Protein AF-A0A960TZ88-F1 (afdb_monomer_lite)

Structure (mmCIF, N/CA/C/O backbone):
data_AF-A0A960TZ88-F1
#
_entry.id   AF-A0A960TZ88-F1
#
loop_
_atom_site.group_PDB
_atom_site.id
_atom_site.type_symbol
_atom_site.label_atom_id
_atom_site.label_alt_id
_atom_site.label_comp_id
_atom_site.label_asym_id
_atom_site.label_entity_id
_atom_site.label_seq_id
_atom_site.pdbx_PDB_ins_code
_atom_site.Cartn_x
_atom_site.Cartn_y
_atom_site.Cartn_z
_atom_site.occupancy
_atom_site.B_iso_or_equiv
_atom_site.auth_seq_id
_atom_site.auth_comp_id
_atom_site.auth_asym_id
_atom_site.auth_atom_id
_atom_site.pdbx_PDB_model_num
ATOM 1 N N . MET A 1 1 ? -10.884 -12.831 7.331 1.00 69.81 1 MET A N 1
ATOM 2 C CA . MET A 1 1 ? -9.761 -11.935 6.971 1.00 69.81 1 MET A CA 1
ATOM 3 C C . MET A 1 1 ? -9.528 -11.911 5.465 1.00 69.81 1 MET A C 1
ATOM 5 O O . MET A 1 1 ? -9.658 -10.844 4.890 1.00 69.81 1 MET A O 1
ATOM 9 N N . ILE A 1 2 ? -9.284 -13.058 4.811 1.00 75.38 2 ILE A N 1
ATOM 10 C CA . ILE A 1 2 ? -9.229 -13.126 3.334 1.00 75.38 2 ILE A CA 1
ATOM 11 C C . ILE A 1 2 ? -10.550 -12.647 2.711 1.00 75.38 2 ILE A C 1
ATOM 13 O O . ILE A 1 2 ? -10.531 -11.760 1.874 1.00 75.38 2 ILE A O 1
ATOM 17 N N . GLU A 1 3 ? -11.694 -13.107 3.222 1.00 81.25 3 GLU A N 1
ATOM 18 C CA . GLU A 1 3 ? -13.019 -12.670 2.741 1.00 81.25 3 GLU A CA 1
ATOM 19 C C . GLU A 1 3 ? -13.270 -11.157 2.925 1.00 81.25 3 GLU A C 1
ATOM 21 O O . GLU A 1 3 ? -13.887 -10.511 2.084 1.00 81.25 3 GLU A O 1
ATOM 26 N N . GLN A 1 4 ? -12.753 -10.559 4.008 1.00 83.00 4 GLN A N 1
ATOM 27 C CA . GLN A 1 4 ? -12.843 -9.109 4.240 1.00 83.00 4 GLN A CA 1
ATOM 28 C C . GLN A 1 4 ? -11.967 -8.338 3.250 1.00 83.00 4 GLN A C 1
ATOM 30 O O . GLN A 1 4 ? -12.378 -7.301 2.737 1.00 83.00 4 GLN A O 1
ATOM 35 N N . LEU A 1 5 ? -10.770 -8.858 2.967 1.00 86.81 5 LEU A N 1
ATOM 36 C CA . LEU A 1 5 ? -9.877 -8.288 1.968 1.00 86.81 5 LEU A CA 1
ATOM 37 C C . LEU A 1 5 ? -10.494 -8.376 0.564 1.00 86.81 5 LEU A C 1
ATOM 39 O O . LEU A 1 5 ? -10.455 -7.391 -0.162 1.00 86.81 5 LEU A O 1
ATOM 43 N N . GLU A 1 6 ? -11.114 -9.499 0.196 1.00 90.88 6 GLU A N 1
ATOM 44 C CA . GLU A 1 6 ? -11.813 -9.651 -1.088 1.00 90.88 6 GLU A CA 1
ATOM 45 C C . GLU A 1 6 ? -12.968 -8.653 -1.244 1.00 90.88 6 GLU A C 1
ATOM 47 O O . GLU A 1 6 ? -13.103 -8.028 -2.299 1.00 90.88 6 GLU A O 1
ATOM 52 N N . ALA A 1 7 ? -13.773 -8.452 -0.197 1.00 91.44 7 ALA A N 1
ATOM 53 C CA . ALA A 1 7 ? -14.831 -7.444 -0.202 1.00 91.44 7 ALA A CA 1
ATOM 54 C C . ALA A 1 7 ? -14.267 -6.029 -0.425 1.00 91.44 7 ALA A C 1
ATOM 56 O O . ALA A 1 7 ? -14.717 -5.322 -1.327 1.00 91.44 7 ALA A O 1
ATOM 57 N N . ILE A 1 8 ? -13.220 -5.660 0.321 1.00 91.81 8 ILE A N 1
ATOM 58 C CA . ILE A 1 8 ? -12.562 -4.349 0.220 1.00 91.81 8 ILE A CA 1
ATOM 59 C C . ILE A 1 8 ? -11.904 -4.147 -1.154 1.00 91.81 8 ILE A C 1
ATOM 61 O O . ILE A 1 8 ? -11.981 -3.057 -1.720 1.00 91.81 8 ILE A O 1
ATOM 65 N N . ILE A 1 9 ? -11.294 -5.185 -1.734 1.00 92.31 9 ILE A N 1
ATOM 66 C CA . ILE A 1 9 ? -10.726 -5.131 -3.090 1.00 92.31 9 ILE A CA 1
ATOM 67 C C . ILE A 1 9 ? -11.810 -4.822 -4.122 1.00 92.31 9 ILE A C 1
ATOM 69 O O . ILE A 1 9 ? -11.591 -3.997 -5.011 1.00 92.31 9 ILE A O 1
ATOM 73 N N . ASN A 1 10 ? -12.973 -5.464 -4.015 1.00 92.69 10 ASN A N 1
ATOM 74 C CA . ASN A 1 10 ? -14.070 -5.238 -4.950 1.00 92.69 10 ASN A CA 1
ATOM 75 C C . ASN A 1 10 ? -14.683 -3.841 -4.790 1.00 92.69 10 ASN A C 1
ATOM 77 O O . ASN A 1 10 ? -14.954 -3.180 -5.793 1.00 92.69 10 ASN A O 1
ATOM 81 N N . GLU A 1 11 ? -14.851 -3.374 -3.554 1.00 94.25 11 GLU A N 1
ATOM 82 C CA . GLU A 1 11 ? -15.418 -2.057 -3.245 1.00 94.25 11 GLU A CA 1
ATOM 83 C C . GLU A 1 11 ? -14.482 -0.904 -3.645 1.00 94.25 11 GLU A C 1
ATOM 85 O O . GLU A 1 11 ? -14.910 0.088 -4.237 1.00 94.25 11 GLU A O 1
ATOM 90 N N . HIS A 1 12 ? -13.178 -1.055 -3.401 1.00 94.75 12 HIS A N 1
ATOM 91 C CA . HIS A 1 12 ? -12.178 0.002 -3.570 1.00 94.75 12 HIS A CA 1
ATOM 92 C C . HIS A 1 12 ? -11.135 -0.320 -4.648 1.00 94.75 12 HIS A C 1
ATOM 94 O O . HIS A 1 12 ? -9.975 0.092 -4.562 1.00 94.75 12 HIS A O 1
ATOM 100 N N . ARG A 1 13 ? -11.537 -1.023 -5.715 1.00 95.00 13 ARG A N 1
ATOM 101 C CA . ARG A 1 13 ? -10.637 -1.483 -6.791 1.00 95.00 13 ARG A CA 1
ATOM 102 C C . ARG A 1 13 ? -9.745 -0.378 -7.367 1.00 95.00 13 ARG A C 1
ATOM 104 O O . ARG A 1 13 ? -8.567 -0.606 -7.639 1.00 95.00 13 ARG A O 1
ATOM 111 N N . LYS A 1 14 ? -10.296 0.827 -7.556 1.00 95.62 14 LYS A N 1
ATOM 112 C CA . LYS A 1 14 ? -9.540 1.990 -8.053 1.00 95.62 14 LYS A CA 1
ATOM 113 C C . LYS A 1 14 ? -8.455 2.427 -7.065 1.00 95.62 14 LYS A C 1
ATOM 115 O O . LYS A 1 14 ? -7.349 2.726 -7.501 1.00 95.62 14 LYS A O 1
ATOM 120 N N . SER A 1 15 ? -8.747 2.441 -5.766 1.00 96.56 15 SER A N 1
ATOM 121 C CA . SER A 1 15 ? -7.774 2.797 -4.728 1.00 96.56 15 SER A CA 1
ATOM 122 C C . SER A 1 15 ? -6.619 1.797 -4.680 1.00 96.56 15 SER A C 1
ATOM 124 O O . SER A 1 15 ? -5.468 2.215 -4.633 1.00 96.56 15 SER A O 1
ATOM 126 N N . PHE A 1 16 ? -6.893 0.493 -4.812 1.00 96.25 16 PHE A N 1
ATOM 127 C CA . PHE A 1 16 ? -5.833 -0.522 -4.919 1.00 96.25 16 PHE A CA 1
ATOM 128 C C . PHE A 1 16 ? -4.943 -0.312 -6.140 1.00 96.25 16 PHE A C 1
ATOM 130 O O . PHE A 1 16 ? -3.723 -0.367 -6.026 1.00 96.25 16 PHE A O 1
ATOM 137 N N . PHE A 1 17 ? -5.540 -0.036 -7.302 1.00 95.69 17 PHE A N 1
ATOM 138 C CA . PHE A 1 17 ? -4.768 0.257 -8.508 1.00 95.69 17 PHE A CA 1
ATOM 139 C C . PHE A 1 17 ? -3.830 1.455 -8.309 1.00 95.69 17 PHE A C 1
ATOM 141 O O . PHE A 1 17 ? -2.672 1.397 -8.711 1.00 95.69 17 PHE A O 1
ATOM 148 N N . LEU A 1 18 ? -4.318 2.529 -7.682 1.00 96.88 18 LEU A N 1
ATOM 149 C CA . LEU A 1 18 ? -3.511 3.721 -7.422 1.00 96.88 18 LEU A CA 1
ATOM 150 C C . LEU A 1 18 ? -2.389 3.441 -6.417 1.00 96.88 18 LEU A C 1
ATOM 152 O O . LEU A 1 18 ? -1.254 3.816 -6.686 1.00 96.88 18 LEU A O 1
ATOM 156 N N . LEU A 1 19 ? -2.674 2.705 -5.340 1.00 97.25 19 LEU A N 1
ATOM 157 C CA . LEU A 1 19 ? -1.655 2.283 -4.379 1.00 97.25 19 LEU A CA 1
ATOM 158 C C . LEU A 1 19 ? -0.552 1.460 -5.061 1.00 97.25 19 LEU A C 1
ATOM 160 O O . LEU A 1 19 ? 0.630 1.748 -4.908 1.00 97.25 19 LEU A O 1
ATOM 164 N N . PHE A 1 20 ? -0.919 0.454 -5.857 1.00 96.38 20 PHE A N 1
ATOM 165 C CA . PHE A 1 20 ? 0.051 -0.390 -6.561 1.00 96.38 20 PHE A CA 1
ATOM 166 C C . PHE A 1 20 ? 0.844 0.381 -7.613 1.00 96.38 20 PHE A C 1
ATOM 168 O O . PHE A 1 20 ? 2.047 0.167 -7.754 1.00 96.38 20 PHE A O 1
ATOM 175 N N . ARG A 1 21 ? 0.210 1.329 -8.310 1.00 95.88 21 ARG A N 1
ATOM 176 C CA . ARG A 1 21 ? 0.914 2.256 -9.201 1.00 95.88 21 ARG A CA 1
ATOM 177 C C . ARG A 1 21 ? 1.994 3.030 -8.443 1.00 95.88 21 ARG A C 1
ATOM 179 O O . ARG A 1 21 ? 3.080 3.195 -8.988 1.00 95.88 21 ARG A O 1
ATOM 186 N N . ASP A 1 22 ? 1.723 3.474 -7.219 1.00 96.62 22 ASP A N 1
ATOM 187 C CA . ASP A 1 22 ? 2.694 4.229 -6.424 1.00 96.62 22 ASP A CA 1
ATOM 188 C C . ASP A 1 22 ? 3.890 3.343 -6.007 1.00 96.62 22 ASP A C 1
ATOM 190 O O . ASP A 1 22 ? 5.032 3.793 -6.082 1.00 96.62 22 ASP A O 1
ATOM 194 N N . PHE A 1 23 ? 3.673 2.048 -5.727 1.00 97.50 23 PHE A N 1
ATOM 195 C CA . PHE A 1 23 ? 4.767 1.073 -5.568 1.00 97.50 23 PHE A CA 1
ATOM 196 C C . PHE A 1 23 ? 5.598 0.889 -6.847 1.00 97.50 23 PHE A C 1
ATOM 198 O O . PHE A 1 23 ? 6.827 0.888 -6.782 1.00 97.50 23 PHE A O 1
ATOM 205 N N . HIS A 1 24 ? 4.964 0.768 -8.018 1.00 95.38 24 HIS A N 1
ATOM 206 C CA . HIS A 1 24 ? 5.692 0.684 -9.292 1.00 95.38 24 HIS A CA 1
ATOM 207 C C . HIS A 1 24 ? 6.466 1.974 -9.604 1.00 95.38 24 HIS A C 1
ATOM 209 O O . HIS A 1 24 ? 7.573 1.919 -10.143 1.00 95.38 24 HIS A O 1
ATOM 215 N N . ALA A 1 25 ? 5.918 3.139 -9.243 1.00 95.38 25 ALA A N 1
ATOM 216 C CA . ALA A 1 25 ? 6.520 4.441 -9.517 1.00 95.38 25 ALA A CA 1
ATOM 217 C C . ALA A 1 25 ? 7.865 4.650 -8.806 1.00 95.38 25 ALA A C 1
ATOM 219 O O . ALA A 1 25 ? 8.678 5.451 -9.268 1.00 95.38 25 ALA A O 1
ATOM 220 N N . THR A 1 26 ? 8.150 3.906 -7.732 1.00 94.75 26 THR A N 1
ATOM 221 C CA . THR A 1 26 ? 9.457 3.988 -7.071 1.00 94.75 26 THR A CA 1
ATOM 222 C C . THR A 1 26 ? 10.584 3.371 -7.902 1.00 94.75 26 THR A C 1
ATOM 224 O O . THR A 1 26 ? 11.749 3.574 -7.566 1.00 94.75 26 THR A O 1
ATOM 227 N N . ASN A 1 27 ? 10.263 2.571 -8.930 1.00 93.62 27 ASN A N 1
ATOM 228 C CA . ASN A 1 27 ? 11.219 1.838 -9.765 1.00 93.62 27 ASN A CA 1
ATOM 229 C C . ASN A 1 27 ? 12.220 0.984 -8.948 1.00 93.62 27 ASN A C 1
ATOM 231 O O . ASN A 1 27 ? 13.385 0.830 -9.321 1.00 93.62 27 ASN A O 1
ATOM 235 N N . LYS A 1 28 ? 11.769 0.455 -7.798 1.00 95.62 28 LYS A N 1
ATOM 236 C CA . LYS A 1 28 ? 12.533 -0.450 -6.927 1.00 95.62 28 LYS A CA 1
ATOM 237 C C . LYS A 1 28 ? 11.889 -1.841 -6.986 1.00 95.62 28 LYS A C 1
ATOM 239 O O . LYS A 1 28 ? 10.677 -1.926 -6.818 1.00 95.62 28 LYS A O 1
ATOM 244 N N . PRO A 1 29 ? 12.659 -2.927 -7.171 1.00 96.56 29 PRO A N 1
ATOM 245 C CA . PRO A 1 29 ? 12.107 -4.285 -7.180 1.00 96.56 29 PRO A CA 1
ATOM 246 C C . PRO A 1 29 ? 11.782 -4.821 -5.775 1.00 96.56 29 PRO A C 1
ATOM 248 O O . PRO A 1 29 ? 11.095 -5.836 -5.641 1.00 96.56 29 PRO A O 1
ATOM 251 N N . PHE A 1 30 ? 12.308 -4.177 -4.729 1.00 97.88 30 PHE A N 1
ATOM 252 C CA . PHE A 1 30 ? 12.161 -4.602 -3.344 1.00 97.88 30 PHE A CA 1
ATOM 253 C C . PHE A 1 30 ? 12.035 -3.393 -2.417 1.00 97.88 30 PHE A C 1
ATOM 255 O O . PHE A 1 30 ? 12.794 -2.426 -2.545 1.00 97.88 30 PHE A O 1
ATOM 262 N N . HIS A 1 31 ? 11.106 -3.478 -1.470 1.00 98.44 31 HIS A N 1
ATOM 263 C CA . HIS A 1 31 ? 10.796 -2.445 -0.487 1.00 98.44 31 HIS A CA 1
ATOM 264 C C . HIS A 1 31 ? 10.829 -3.055 0.905 1.00 98.44 31 HIS A C 1
ATOM 266 O O . HIS A 1 31 ? 10.194 -4.081 1.158 1.00 98.44 31 HIS A O 1
ATOM 272 N N . LEU A 1 32 ? 11.551 -2.413 1.817 1.00 98.25 32 LEU A N 1
ATOM 273 C CA . LEU A 1 32 ? 11.555 -2.794 3.224 1.00 98.25 32 LEU A CA 1
ATOM 274 C C . LEU A 1 32 ? 10.352 -2.170 3.935 1.00 98.25 32 LEU A C 1
ATOM 276 O O . LEU A 1 32 ? 9.729 -1.236 3.430 1.00 98.25 32 LEU A O 1
ATOM 280 N N . LYS A 1 33 ? 10.056 -2.637 5.153 1.00 97.81 33 LYS A N 1
ATOM 281 C CA . LYS A 1 33 ? 8.970 -2.103 5.991 1.00 97.81 33 LYS A CA 1
ATOM 282 C C . LYS A 1 33 ? 8.906 -0.570 6.025 1.00 97.81 33 LYS A C 1
ATOM 284 O O . LYS A 1 33 ? 7.821 -0.010 5.920 1.00 97.81 33 LYS A O 1
ATOM 289 N N . SER A 1 34 ? 10.043 0.115 6.164 1.00 97.81 34 SER A N 1
ATOM 290 C CA . SER A 1 34 ? 10.074 1.584 6.187 1.00 97.81 34 SER A CA 1
ATOM 291 C C . SER A 1 34 ? 9.602 2.204 4.873 1.00 97.81 34 SER A C 1
ATOM 293 O O . SER A 1 34 ? 8.801 3.132 4.924 1.00 97.81 34 SER A O 1
ATOM 295 N N . ASP A 1 35 ? 10.036 1.668 3.726 1.00 98.12 35 ASP A N 1
ATOM 296 C CA . ASP A 1 35 ? 9.597 2.142 2.409 1.00 98.12 35 ASP A CA 1
ATOM 297 C C . ASP A 1 35 ? 8.081 1.930 2.242 1.00 98.12 35 ASP A C 1
ATOM 299 O O . ASP A 1 35 ? 7.369 2.822 1.795 1.00 98.12 35 ASP A O 1
ATOM 303 N N . ILE A 1 36 ? 7.570 0.756 2.636 1.00 98.25 36 ILE A N 1
ATOM 304 C CA . ILE A 1 36 ? 6.143 0.406 2.526 1.00 98.25 36 ILE A CA 1
ATOM 305 C C . ILE A 1 36 ? 5.287 1.367 3.354 1.00 98.25 36 ILE A C 1
ATOM 307 O O . ILE A 1 36 ? 4.289 1.896 2.864 1.00 98.25 36 ILE A O 1
ATOM 311 N N . VAL A 1 37 ? 5.686 1.607 4.606 1.00 97.81 37 VAL A N 1
ATOM 312 C CA . VAL A 1 37 ? 4.975 2.512 5.514 1.00 97.81 37 VAL A CA 1
ATOM 313 C C . VAL A 1 37 ? 5.011 3.948 5.000 1.00 97.81 37 VAL A C 1
ATOM 315 O O . VAL A 1 37 ? 4.011 4.649 5.116 1.00 97.81 37 VAL A O 1
ATOM 318 N N . GLU A 1 38 ? 6.134 4.399 4.444 1.00 98.19 38 GLU A N 1
ATOM 319 C CA . GLU A 1 38 ? 6.257 5.734 3.853 1.00 98.19 38 GLU A CA 1
ATOM 320 C C . GLU A 1 38 ? 5.324 5.901 2.648 1.00 98.19 38 GLU A C 1
ATOM 322 O O . GLU A 1 38 ? 4.477 6.794 2.666 1.00 98.19 38 GLU A O 1
ATOM 327 N N . ILE A 1 39 ? 5.375 4.976 1.683 1.00 97.94 39 ILE A N 1
ATOM 328 C CA . ILE A 1 39 ? 4.499 4.976 0.499 1.00 97.94 39 ILE A CA 1
ATOM 329 C C . ILE A 1 39 ? 3.026 4.976 0.916 1.00 97.94 39 ILE A C 1
ATOM 331 O O . ILE A 1 39 ? 2.229 5.773 0.420 1.00 97.94 39 ILE A O 1
ATOM 335 N N . TYR A 1 40 ? 2.647 4.108 1.858 1.00 98.06 40 TYR A N 1
ATOM 336 C CA . TYR A 1 40 ? 1.266 4.048 2.324 1.00 98.06 40 TYR A CA 1
ATOM 337 C C . TYR A 1 40 ? 0.848 5.319 3.070 1.00 98.06 40 TYR A C 1
ATOM 339 O O . TYR A 1 40 ? -0.272 5.791 2.883 1.00 98.06 40 TYR A O 1
ATOM 347 N N . ARG A 1 41 ? 1.726 5.911 3.890 1.00 97.19 41 ARG A N 1
ATOM 348 C CA . ARG A 1 41 ? 1.431 7.175 4.580 1.00 97.19 41 ARG A CA 1
ATOM 349 C C . ARG A 1 41 ? 1.183 8.299 3.591 1.00 97.19 41 ARG A C 1
ATOM 351 O O . ARG A 1 41 ? 0.195 9.005 3.760 1.00 97.19 41 ARG A O 1
ATOM 358 N N . GLU A 1 42 ? 2.009 8.438 2.560 1.00 97.25 42 GLU A N 1
ATOM 359 C CA . GLU A 1 42 ? 1.789 9.429 1.503 1.00 97.25 42 GLU A CA 1
ATOM 360 C C . GLU A 1 42 ? 0.465 9.177 0.774 1.00 97.25 42 GLU A C 1
ATOM 362 O O . GLU A 1 42 ? -0.362 10.083 0.651 1.00 97.25 42 GLU A O 1
ATOM 367 N N . PHE A 1 43 ? 0.208 7.925 0.385 1.00 97.81 43 PHE A N 1
ATOM 368 C CA . PHE A 1 43 ? -1.035 7.537 -0.276 1.00 97.81 43 PHE A CA 1
ATOM 369 C C . PHE A 1 43 ? -2.273 7.817 0.590 1.00 97.81 43 PHE A C 1
ATOM 371 O O . PHE A 1 43 ? -3.278 8.323 0.086 1.00 97.81 43 PHE A O 1
ATOM 378 N N . SER A 1 44 ? -2.200 7.548 1.897 1.00 96.81 44 SER A N 1
ATOM 379 C CA . SER A 1 44 ? -3.303 7.725 2.852 1.00 96.81 44 SER A CA 1
ATOM 380 C C . SER A 1 44 ? -3.778 9.174 2.993 1.00 96.81 44 SER A C 1
ATOM 382 O O . SER A 1 44 ? -4.912 9.400 3.403 1.00 96.81 44 SER A O 1
ATOM 384 N N . GLN A 1 45 ? -2.945 10.154 2.617 1.00 96.31 45 GLN A N 1
ATOM 385 C CA . GLN A 1 45 ? -3.316 11.575 2.609 1.00 96.31 45 GLN A CA 1
ATOM 386 C C . GLN A 1 45 ? -4.142 11.979 1.378 1.00 96.31 45 GLN A C 1
ATOM 388 O O . GLN A 1 45 ? -4.593 13.119 1.282 1.00 96.31 45 GLN A O 1
ATOM 393 N N . THR A 1 46 ? -4.330 11.074 0.417 1.00 96.06 46 THR A N 1
ATOM 394 C CA . THR A 1 46 ? -5.157 11.308 -0.771 1.00 96.06 46 THR A CA 1
ATOM 395 C C . THR A 1 46 ? -6.602 10.867 -0.540 1.00 96.06 46 THR A C 1
ATOM 397 O O . THR A 1 46 ? -6.865 9.971 0.263 1.00 96.06 46 THR A O 1
ATOM 400 N N . ASP A 1 47 ? -7.540 11.403 -1.327 1.00 91.56 47 ASP A N 1
ATOM 401 C CA . ASP A 1 47 ? -8.946 10.963 -1.301 1.00 91.56 47 ASP A CA 1
ATOM 402 C C . ASP A 1 47 ? -9.094 9.449 -1.544 1.00 91.56 47 ASP A C 1
ATOM 404 O O . ASP A 1 47 ? -9.969 8.800 -0.976 1.00 91.56 47 ASP A O 1
ATOM 408 N N . ALA A 1 48 ? -8.226 8.872 -2.386 1.00 92.31 48 ALA A N 1
ATOM 409 C CA . ALA A 1 48 ? -8.239 7.443 -2.689 1.00 92.31 48 ALA A CA 1
ATOM 410 C C . ALA A 1 48 ? -7.656 6.592 -1.553 1.00 92.31 48 ALA A C 1
ATOM 412 O O . ALA A 1 48 ? -8.095 5.461 -1.368 1.00 92.31 48 ALA A O 1
ATOM 413 N N . GLY A 1 49 ? -6.677 7.109 -0.808 1.00 90.38 49 GLY A N 1
ATOM 414 C CA . GLY A 1 49 ? -6.067 6.396 0.313 1.00 90.38 49 GLY A CA 1
ATOM 415 C C . GLY A 1 49 ? -6.857 6.487 1.607 1.00 90.38 49 GLY A C 1
ATOM 416 O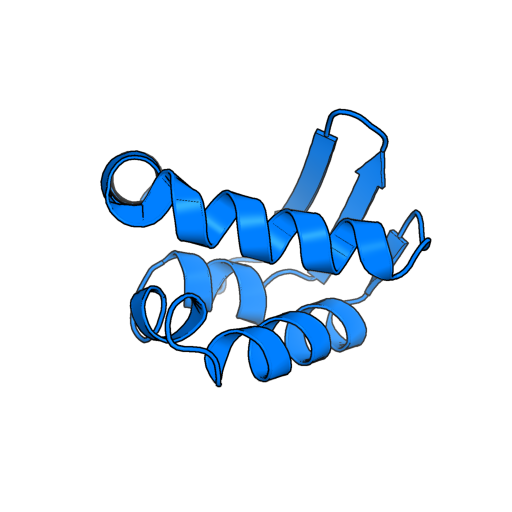 O . GLY A 1 49 ? -6.843 5.534 2.385 1.00 90.38 49 GLY A O 1
ATOM 417 N N . GLY A 1 50 ? -7.629 7.560 1.793 1.00 90.31 50 GLY A N 1
ATOM 418 C CA . GLY A 1 50 ? -8.530 7.703 2.936 1.00 90.31 50 GLY A CA 1
ATOM 419 C C . GLY A 1 50 ? -9.525 6.544 3.080 1.00 90.31 50 GLY A C 1
ATOM 420 O O . GLY A 1 50 ? -9.895 6.201 4.200 1.00 90.31 50 GLY A O 1
ATOM 421 N N . SER A 1 51 ? -9.899 5.870 1.981 1.00 92.12 51 SER A N 1
ATOM 422 C CA . SER A 1 51 ? -10.801 4.707 2.019 1.00 92.12 51 SER A CA 1
ATOM 423 C C . SER A 1 51 ? -10.214 3.472 2.710 1.00 92.12 51 SER A C 1
ATOM 425 O O . SER A 1 51 ? -10.950 2.532 2.989 1.00 92.12 51 SER A O 1
ATOM 427 N N . PHE A 1 52 ? -8.902 3.432 2.962 1.00 94.31 52 PHE A N 1
ATOM 428 C CA . PHE A 1 52 ? -8.251 2.303 3.631 1.00 94.31 52 PHE A CA 1
ATOM 429 C C . PHE A 1 52 ? -8.018 2.518 5.127 1.00 94.31 52 PHE A C 1
ATOM 431 O O . PHE A 1 52 ? -7.681 1.550 5.815 1.00 94.31 52 PHE A O 1
ATOM 438 N N . ALA A 1 53 ? -8.248 3.724 5.650 1.00 93.06 53 ALA A N 1
ATOM 439 C CA . ALA A 1 53 ? -8.112 4.013 7.074 1.00 93.06 53 ALA A CA 1
ATOM 440 C C . ALA A 1 53 ? -9.053 3.134 7.920 1.00 93.06 53 ALA A C 1
ATOM 442 O O . ALA A 1 53 ? -10.245 3.014 7.640 1.00 93.06 53 ALA A O 1
ATOM 443 N N . GLY A 1 54 ? -8.509 2.500 8.957 1.00 91.06 54 GLY A N 1
ATOM 444 C CA . GLY A 1 54 ? -9.211 1.574 9.843 1.00 91.06 54 GLY A CA 1
ATOM 445 C C . GLY A 1 54 ? -9.542 0.212 9.224 1.00 91.06 54 GLY A C 1
ATOM 446 O O . GLY A 1 54 ? -10.243 -0.582 9.851 1.00 91.06 54 GLY A O 1
ATOM 447 N N . THR A 1 55 ? -9.077 -0.077 8.006 1.00 92.56 55 THR A N 1
ATOM 448 C CA . THR A 1 55 ? -9.374 -1.337 7.308 1.00 92.56 55 THR A CA 1
ATOM 449 C C . THR A 1 55 ? -8.245 -2.360 7.446 1.00 92.56 55 THR A C 1
ATOM 451 O O . THR A 1 55 ? -7.120 -2.038 7.828 1.00 92.56 55 THR A O 1
ATOM 454 N N . VAL A 1 56 ? -8.508 -3.608 7.039 1.00 92.19 56 VAL A N 1
ATOM 455 C CA . VAL A 1 56 ? -7.470 -4.653 6.963 1.00 92.19 56 VAL A CA 1
ATOM 456 C C . VAL A 1 56 ? -6.318 -4.273 6.022 1.00 92.19 56 VAL A C 1
ATOM 458 O O . VAL A 1 56 ? -5.205 -4.758 6.197 1.00 92.19 56 VAL A O 1
ATOM 461 N N . VAL A 1 57 ? -6.556 -3.395 5.040 1.00 94.25 57 VAL A N 1
ATOM 462 C CA . VAL A 1 57 ? -5.520 -2.925 4.109 1.00 94.25 57 VAL A CA 1
ATOM 463 C C . VAL A 1 57 ? -4.507 -2.054 4.836 1.00 94.25 57 VAL A C 1
ATOM 465 O O . VAL A 1 57 ? -3.309 -2.259 4.657 1.00 94.25 57 VAL A O 1
ATOM 468 N N . GLU A 1 58 ? -4.966 -1.151 5.706 1.00 95.19 58 GLU A N 1
ATOM 469 C CA . GLU A 1 58 ? -4.071 -0.384 6.574 1.00 95.19 58 GLU A CA 1
ATOM 470 C C . GLU A 1 58 ? -3.225 -1.327 7.428 1.00 95.19 58 GLU A C 1
ATOM 472 O O . GLU A 1 58 ? -2.005 -1.197 7.460 1.00 95.19 58 GLU A O 1
ATOM 477 N N . THR A 1 59 ? -3.844 -2.332 8.054 1.00 94.00 59 THR A N 1
ATOM 478 C CA . THR A 1 59 ? -3.101 -3.310 8.860 1.00 94.00 59 THR A CA 1
ATOM 479 C C . THR A 1 59 ? -2.044 -4.046 8.035 1.00 94.00 59 THR A C 1
ATOM 481 O O . THR A 1 59 ? -0.906 -4.171 8.481 1.00 94.00 59 THR A O 1
ATOM 484 N N . ILE A 1 60 ? -2.376 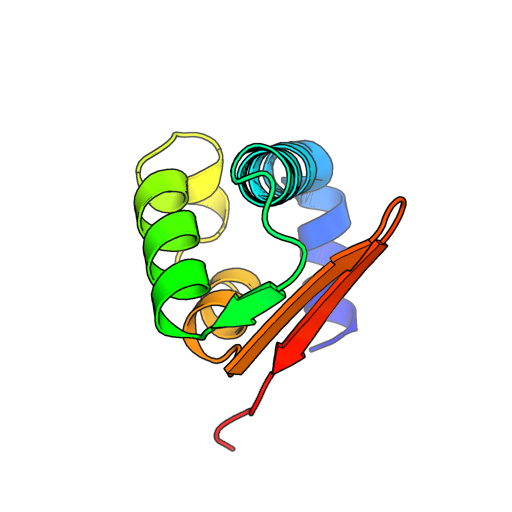-4.480 6.814 1.00 94.69 60 ILE A N 1
ATOM 485 C CA . ILE A 1 60 ? -1.418 -5.118 5.898 1.00 94.69 60 ILE A CA 1
ATOM 486 C C . ILE A 1 60 ? -0.239 -4.188 5.615 1.00 94.69 60 ILE A C 1
ATOM 488 O O . ILE A 1 60 ? 0.904 -4.619 5.739 1.00 94.69 60 ILE A O 1
ATOM 492 N N . MET A 1 61 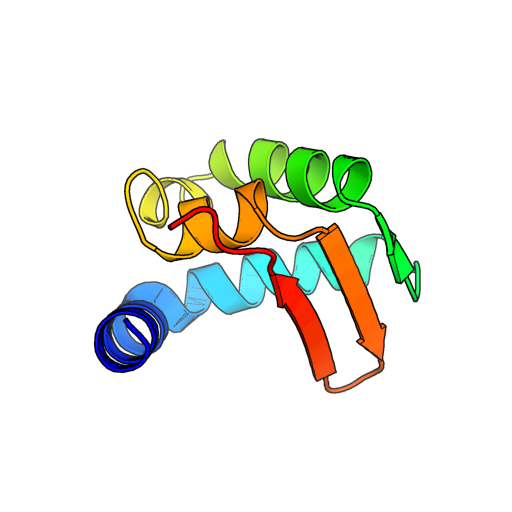? -0.492 -2.926 5.260 1.00 96.19 61 MET A N 1
ATOM 493 C CA . MET A 1 61 ? 0.570 -1.975 4.912 1.00 96.19 61 MET A CA 1
ATOM 494 C C . MET A 1 61 ? 1.457 -1.631 6.113 1.00 96.19 61 MET A C 1
ATOM 496 O O . MET A 1 61 ? 2.668 -1.483 5.963 1.00 96.19 61 MET A O 1
ATOM 500 N N . MET A 1 62 ? 0.882 -1.560 7.314 1.00 95.75 62 M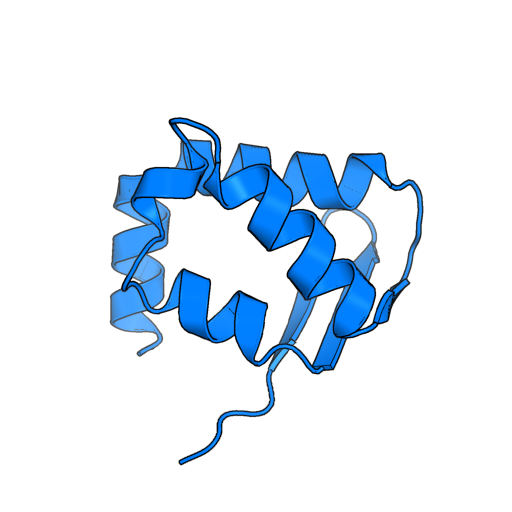ET A N 1
ATOM 501 C CA . MET A 1 62 ? 1.623 -1.254 8.540 1.00 95.75 62 MET A CA 1
ATOM 502 C C . MET A 1 62 ? 2.418 -2.453 9.089 1.00 95.75 62 MET A C 1
ATOM 504 O O . MET A 1 62 ? 3.467 -2.266 9.718 1.00 95.75 62 MET A O 1
ATOM 508 N N . GLU A 1 63 ? 1.963 -3.683 8.832 1.00 96.12 63 GLU A N 1
ATOM 509 C CA . GLU A 1 63 ? 2.594 -4.916 9.326 1.00 96.12 63 GLU A CA 1
ATOM 510 C C . GLU A 1 63 ? 3.425 -5.678 8.282 1.00 96.12 63 GLU A C 1
ATOM 512 O O . GLU A 1 63 ? 4.162 -6.613 8.631 1.00 96.12 63 GLU A O 1
ATOM 517 N N . ALA A 1 64 ? 3.372 -5.267 7.013 1.00 97.31 64 ALA A N 1
ATOM 518 C CA . ALA A 1 64 ? 4.249 -5.777 5.969 1.00 97.31 64 ALA A CA 1
ATOM 519 C C . ALA A 1 64 ? 5.724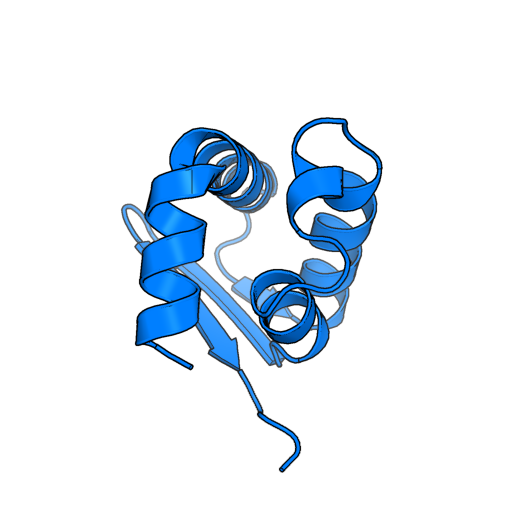 -5.581 6.354 1.00 97.31 64 ALA A C 1
ATOM 521 O O . ALA A 1 64 ? 6.157 -4.499 6.754 1.00 97.31 64 ALA A O 1
ATOM 522 N N . GLN A 1 65 ? 6.495 -6.662 6.270 1.00 97.88 65 GLN A N 1
ATOM 523 C CA . GLN A 1 65 ? 7.931 -6.654 6.553 1.00 97.88 65 GLN A CA 1
ATOM 524 C C . GLN A 1 65 ? 8.731 -6.302 5.302 1.00 97.88 65 GLN A C 1
ATOM 526 O O . GLN A 1 65 ? 9.733 -5.591 5.375 1.00 97.88 65 GLN A O 1
ATOM 531 N N . GLU A 1 66 ? 8.254 -6.787 4.161 1.00 98.06 66 GLU A N 1
ATOM 532 C CA . GLU A 1 66 ? 8.854 -6.589 2.854 1.00 98.06 66 GLU A CA 1
ATOM 533 C C . GLU A 1 66 ? 7.791 -6.685 1.758 1.00 98.06 66 GLU A C 1
ATOM 535 O O . GLU A 1 66 ? 6.728 -7.298 1.928 1.00 98.06 66 GLU A O 1
ATOM 540 N N . CYS A 1 67 ? 8.098 -6.058 0.631 1.00 98.31 67 CYS A N 1
ATOM 541 C CA . CYS A 1 67 ? 7.307 -6.095 -0.581 1.00 98.31 67 CYS A CA 1
ATOM 542 C C . CYS A 1 67 ? 8.246 -6.306 -1.769 1.00 98.31 67 CYS A C 1
ATOM 544 O O . CYS A 1 67 ? 9.287 -5.655 -1.868 1.00 98.31 67 CYS A O 1
ATOM 546 N N . SER A 1 68 ? 7.882 -7.226 -2.659 1.00 98.19 68 SER A N 1
ATOM 547 C CA . SER A 1 68 ? 8.551 -7.410 -3.942 1.00 98.19 68 SER A CA 1
ATOM 548 C C . SER A 1 68 ? 7.626 -6.979 -5.070 1.00 98.19 68 SER A C 1
ATOM 550 O O . SER A 1 68 ? 6.465 -7.389 -5.125 1.00 98.19 68 SER A O 1
ATOM 552 N N . VAL A 1 69 ? 8.165 -6.163 -5.974 1.00 97.62 69 VAL A N 1
ATOM 553 C CA . VAL A 1 69 ? 7.478 -5.657 -7.163 1.00 97.62 69 VAL A CA 1
ATOM 554 C C . VAL A 1 69 ? 8.124 -6.294 -8.390 1.00 97.62 69 VAL A C 1
ATOM 556 O O . VAL A 1 69 ? 9.296 -6.054 -8.687 1.00 97.62 69 VAL A O 1
ATOM 559 N N . SER A 1 70 ? 7.368 -7.130 -9.098 1.00 94.38 70 SER A N 1
ATOM 560 C CA . SER A 1 70 ? 7.805 -7.816 -10.314 1.00 94.38 70 SER A CA 1
ATOM 561 C C . SER A 1 70 ? 6.613 -8.032 -11.232 1.00 94.38 70 SER A C 1
ATOM 563 O O . SER A 1 70 ? 5.763 -8.869 -10.946 1.00 94.38 70 SER A O 1
ATOM 565 N N . ASP A 1 71 ? 6.552 -7.290 -12.337 1.00 87.88 71 ASP A N 1
ATOM 566 C CA . ASP A 1 71 ? 5.391 -7.279 -13.229 1.00 87.88 71 ASP A CA 1
ATOM 567 C C . ASP A 1 71 ? 4.941 -8.696 -13.651 1.00 87.88 71 ASP A C 1
ATOM 569 O O . ASP A 1 71 ? 5.769 -9.508 -14.076 1.00 87.88 71 ASP A O 1
ATOM 573 N N . PRO A 1 72 ? 3.629 -9.008 -13.590 1.00 90.81 72 PRO A N 1
ATOM 574 C CA . PRO A 1 72 ? 2.504 -8.135 -13.214 1.00 90.81 72 PRO A CA 1
ATOM 575 C C . PRO A 1 72 ? 2.173 -8.121 -11.704 1.00 90.81 72 PRO A C 1
ATOM 577 O O . PRO A 1 72 ? 1.081 -7.709 -11.316 1.00 90.81 72 PRO A O 1
ATOM 580 N N . TRP A 1 73 ? 3.059 -8.636 -10.857 1.00 95.06 73 TRP A N 1
ATOM 581 C CA . TRP A 1 73 ? 2.792 -8.957 -9.460 1.00 95.06 73 TRP A CA 1
ATOM 582 C C . TRP A 1 73 ? 3.414 -7.962 -8.478 1.00 95.06 73 TRP A C 1
ATOM 584 O O . TRP A 1 73 ? 4.547 -7.505 -8.627 1.00 95.06 73 TRP A O 1
ATOM 594 N N . ILE A 1 74 ? 2.677 -7.718 -7.398 1.00 96.69 74 ILE A N 1
ATOM 595 C CA . ILE A 1 74 ? 3.203 -7.151 -6.161 1.00 96.69 74 ILE A CA 1
ATOM 596 C C . ILE A 1 74 ? 2.893 -8.151 -5.053 1.00 96.69 74 ILE A C 1
ATOM 598 O O . ILE A 1 74 ? 1.749 -8.588 -4.912 1.00 96.69 74 ILE A O 1
ATOM 602 N N . VAL A 1 75 ? 3.908 -8.534 -4.285 1.00 97.38 75 VAL A N 1
ATOM 603 C CA . VAL A 1 75 ? 3.784 -9.533 -3.220 1.00 97.38 75 VAL A CA 1
ATOM 604 C C . VAL A 1 75 ? 4.239 -8.918 -1.908 1.00 97.38 75 VAL A C 1
ATOM 606 O O . VAL A 1 75 ? 5.374 -8.464 -1.801 1.00 97.38 75 VAL A O 1
ATOM 609 N N . PHE A 1 76 ? 3.364 -8.943 -0.903 1.00 96.94 76 PHE A N 1
ATOM 610 C CA . PHE A 1 76 ? 3.657 -8.467 0.447 1.00 96.94 76 PHE A CA 1
ATOM 611 C C . PHE A 1 76 ? 3.857 -9.652 1.388 1.00 96.94 76 PHE A C 1
ATOM 613 O O . PHE A 1 76 ? 2.975 -10.506 1.509 1.00 96.94 76 PHE A O 1
ATOM 620 N N . ALA A 1 77 ? 4.979 -9.679 2.103 1.00 97.00 77 ALA A N 1
ATOM 621 C CA . ALA A 1 77 ? 5.163 -10.592 3.223 1.00 97.00 77 ALA A CA 1
ATOM 622 C C . ALA A 1 77 ? 4.745 -9.882 4.514 1.00 97.00 77 ALA A C 1
ATOM 624 O O . ALA A 1 77 ? 5.407 -8.958 4.991 1.00 97.00 77 ALA A O 1
ATOM 625 N N . VAL A 1 78 ? 3.615 -10.307 5.076 1.00 95.44 78 VAL A N 1
ATOM 626 C CA . VAL A 1 78 ? 3.001 -9.668 6.245 1.00 95.44 78 VAL A CA 1
ATOM 627 C C . VAL A 1 78 ? 3.245 -10.516 7.481 1.00 95.44 78 VAL A C 1
ATOM 629 O O . VAL A 1 78 ? 2.906 -11.701 7.505 1.00 95.44 78 VAL A O 1
ATOM 632 N N . ARG A 1 79 ? 3.806 -9.908 8.530 1.00 93.56 79 ARG A N 1
ATOM 633 C CA . ARG A 1 79 ? 3.948 -10.563 9.832 1.00 93.56 79 ARG A CA 1
ATOM 634 C C . ARG A 1 79 ? 2.812 -10.116 10.737 1.00 93.56 79 ARG A C 1
ATOM 636 O O . ARG A 1 79 ? 2.922 -9.114 11.431 1.00 93.56 79 ARG A O 1
ATOM 643 N N . TRP A 1 80 ? 1.734 -10.887 10.734 1.00 83.31 80 TRP A N 1
ATOM 644 C CA . TRP A 1 80 ? 0.598 -10.638 11.609 1.00 83.31 80 TRP A CA 1
ATOM 645 C C . TRP A 1 80 ? 1.009 -10.805 13.072 1.00 83.31 80 TRP A C 1
ATOM 647 O O . TRP A 1 80 ? 1.483 -11.868 13.480 1.00 83.31 80 TRP A O 1
ATOM 657 N N . SER A 1 81 ? 0.836 -9.743 13.849 1.00 70.62 81 SER A N 1
ATOM 658 C CA . SER A 1 81 ? 0.846 -9.831 15.304 1.00 70.62 81 SER A CA 1
ATOM 659 C C . SER A 1 81 ? -0.530 -10.355 15.714 1.00 70.62 81 SER A C 1
ATOM 661 O O . SER A 1 81 ? -1.526 -9.672 15.486 1.00 70.62 81 SER A O 1
ATOM 663 N N . VAL A 1 82 ? -0.582 -11.601 16.192 1.00 54.03 82 VAL A N 1
ATOM 664 C CA . VAL A 1 82 ? -1.802 -12.227 16.737 1.00 54.03 82 VAL A CA 1
ATOM 665 C C . VAL A 1 82 ? -2.097 -11.654 18.114 1.00 54.03 82 VAL A C 1
ATOM 667 O O . VAL A 1 82 ? -1.126 -11.537 18.898 1.00 54.03 82 VAL A O 1
#

pLDDT: mean 93.44, std 7.06, range [54.03, 98.44]

Sequence (82 aa):
MIEQLEAIINEHRKSFFLLFRDFHATNKPFHLKSDIVEIYREFSQTDAGGSFAGTVVETIMMEAQECSVSDPWIVFAVRWSV

Radius of gyration: 11.88 Å; chains: 1; bounding box: 28×25×30 Å

Secondary structure (DSSP, 8-state):
-HHHHHHHHHHTHHHHHHHHHHHHHTT-SEEEHHHHHHHHHHHHTSTTTGGGTTSHHHHHHHHEEE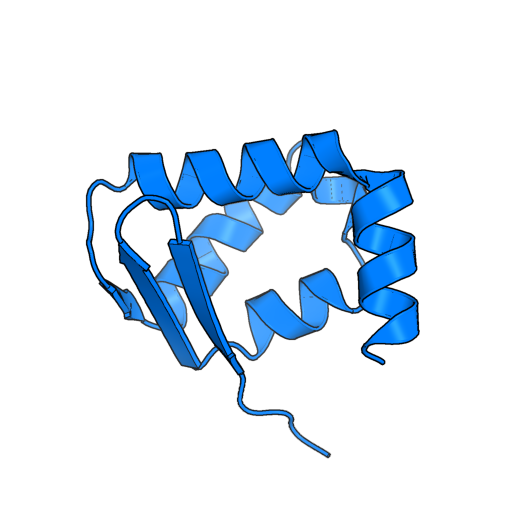EEEETTEEEEEE----

Foldseek 3Di:
DVVQVVVLCVVLVVLVVVLVVLVVVVVDQKDALVRLLVSLVVSCPDPSSVSCPPGVVVQQSNQFGMWGDDPPDIDTDGDDDD